Protein AF-A0A2Z6MXX9-F1 (afdb_monomer_lite)

Structure (mmCIF, N/CA/C/O backbone):
data_AF-A0A2Z6MXX9-F1
#
_entry.id   AF-A0A2Z6MXX9-F1
#
loop_
_atom_site.group_PDB
_atom_site.id
_atom_site.type_symbol
_atom_site.label_atom_id
_atom_site.label_alt_id
_atom_site.label_comp_id
_atom_site.label_asym_id
_atom_site.label_entity_id
_atom_site.label_seq_id
_atom_site.pdbx_PDB_ins_code
_atom_site.Cartn_x
_atom_site.Cartn_y
_atom_site.Cartn_z
_atom_site.occupancy
_atom_site.B_iso_or_equiv
_atom_site.auth_seq_id
_atom_site.auth_comp_id
_atom_site.auth_asym_id
_atom_site.auth_atom_id
_atom_site.pdbx_PDB_model_num
ATOM 1 N N . MET A 1 1 ? 9.426 -17.638 16.614 1.00 35.06 1 MET A N 1
ATOM 2 C CA . MET A 1 1 ? 9.550 -16.569 17.631 1.00 35.06 1 MET A CA 1
ATOM 3 C C . MET A 1 1 ? 8.506 -15.491 17.329 1.00 35.06 1 MET A C 1
ATOM 5 O O . MET A 1 1 ? 8.804 -14.592 16.562 1.00 35.06 1 MET A O 1
ATOM 9 N N . TYR A 1 2 ? 7.278 -15.606 17.856 1.00 39.84 2 TYR A N 1
ATOM 10 C CA . TYR A 1 2 ? 6.157 -14.668 17.596 1.00 39.84 2 TYR A CA 1
ATOM 11 C C . TYR A 1 2 ? 5.682 -13.914 18.857 1.00 39.84 2 TYR A C 1
ATOM 13 O O . TYR A 1 2 ? 4.564 -13.415 18.914 1.00 39.84 2 TYR A O 1
ATOM 21 N N . SER A 1 3 ? 6.518 -13.819 19.891 1.00 52.69 3 SER A N 1
ATOM 22 C CA . SER A 1 3 ? 6.263 -13.011 21.091 1.00 52.69 3 SER A CA 1
ATOM 23 C C . SER A 1 3 ? 7.310 -11.899 21.102 1.00 52.69 3 SER A C 1
ATOM 25 O O . SER A 1 3 ? 8.495 -12.208 21.153 1.00 52.69 3 SER A O 1
ATOM 27 N N . CYS A 1 4 ? 6.961 -10.636 20.849 1.00 46.38 4 CYS A N 1
ATOM 28 C CA . CYS A 1 4 ? 6.679 -9.688 21.936 1.00 46.38 4 CYS A CA 1
ATOM 29 C C . CYS A 1 4 ? 5.697 -8.549 21.573 1.00 46.38 4 CYS A C 1
ATOM 31 O O . CYS A 1 4 ? 5.487 -7.680 22.407 1.00 46.38 4 CYS A O 1
ATOM 33 N N . CYS A 1 5 ? 5.083 -8.506 20.382 1.00 50.03 5 CYS A N 1
ATOM 34 C CA . CYS A 1 5 ? 4.344 -7.298 19.949 1.00 50.03 5 CYS A CA 1
ATOM 35 C C . CYS A 1 5 ? 2.805 -7.392 19.994 1.00 50.03 5 CYS A C 1
ATOM 37 O O . CYS A 1 5 ? 2.130 -6.393 19.758 1.00 50.03 5 CYS A O 1
ATOM 39 N N . GLY A 1 6 ? 2.225 -8.555 20.310 1.00 50.12 6 GLY A N 1
ATOM 40 C CA . GLY A 1 6 ? 0.763 -8.738 20.298 1.00 50.12 6 GLY A CA 1
ATOM 41 C C . GLY A 1 6 ? 0.002 -7.903 21.342 1.00 50.12 6 GLY A C 1
ATOM 42 O O . GLY A 1 6 ? -1.131 -7.494 21.097 1.00 50.12 6 GLY A O 1
ATOM 43 N N . ASN A 1 7 ? 0.634 -7.589 22.479 1.00 53.41 7 ASN A N 1
ATOM 44 C CA . ASN A 1 7 ? -0.002 -6.835 23.569 1.00 53.41 7 ASN A CA 1
ATOM 45 C C . ASN A 1 7 ? -0.053 -5.317 23.314 1.00 53.41 7 ASN A C 1
ATOM 47 O O . ASN A 1 7 ? -0.927 -4.627 23.850 1.00 53.41 7 ASN A O 1
ATOM 51 N N . ASP A 1 8 ? 0.833 -4.798 22.460 1.00 68.75 8 ASP A N 1
ATOM 52 C CA . ASP A 1 8 ? 0.924 -3.362 22.188 1.00 68.75 8 ASP A CA 1
ATOM 53 C C . ASP A 1 8 ? -0.219 -2.878 21.294 1.00 68.75 8 ASP A C 1
ATOM 55 O O . ASP A 1 8 ? -0.762 -1.802 21.526 1.00 68.75 8 ASP A O 1
ATOM 59 N N . VAL A 1 9 ? -0.656 -3.676 20.312 1.00 83.12 9 VAL A N 1
ATOM 60 C CA . VAL A 1 9 ? -1.689 -3.239 19.351 1.00 83.12 9 VAL A CA 1
ATOM 61 C C . VAL A 1 9 ? -3.072 -3.146 19.992 1.00 83.12 9 VAL A C 1
ATOM 63 O O . VAL A 1 9 ? -3.830 -2.232 19.674 1.00 83.12 9 VAL A O 1
ATOM 66 N N . ILE A 1 10 ? -3.409 -4.035 20.931 1.00 82.94 10 ILE A N 1
ATOM 67 C CA . ILE A 1 10 ? -4.687 -3.967 21.664 1.00 82.94 10 ILE A CA 1
ATOM 68 C C . ILE A 1 10 ? -4.724 -2.705 22.535 1.00 82.94 10 ILE A C 1
ATOM 70 O O . ILE A 1 10 ? -5.735 -2.002 22.583 1.00 82.94 10 ILE A O 1
ATOM 74 N N . SER A 1 11 ? -3.609 -2.398 23.197 1.00 83.56 11 SER A N 1
ATOM 75 C CA . SER A 1 11 ? -3.465 -1.197 24.023 1.00 83.56 11 SER A CA 1
ATOM 76 C C . SER A 1 11 ? -3.495 0.071 23.165 1.00 83.56 11 SER A C 1
ATOM 78 O O . SER A 1 11 ? -4.245 0.999 23.467 1.00 83.56 11 SER A O 1
ATOM 80 N N . ALA A 1 12 ? -2.776 0.071 22.040 1.00 85.50 12 ALA A N 1
ATOM 81 C CA . ALA A 1 12 ? -2.799 1.143 21.051 1.00 85.50 12 ALA A CA 1
ATOM 82 C C . ALA A 1 12 ? -4.204 1.355 20.474 1.00 85.50 12 ALA A C 1
ATOM 84 O O . ALA A 1 12 ? -4.616 2.496 20.293 1.00 85.50 12 ALA A O 1
ATOM 85 N N . ARG A 1 13 ? -4.980 0.283 20.260 1.00 88.44 13 ARG A N 1
ATOM 86 C CA . ARG A 1 13 ? -6.362 0.384 19.779 1.00 88.44 13 ARG A CA 1
ATOM 87 C C . ARG A 1 13 ? -7.267 1.089 20.785 1.00 88.44 13 ARG A C 1
ATOM 89 O O . ARG A 1 13 ? -8.019 1.976 20.398 1.00 88.44 13 ARG A O 1
ATOM 96 N N . LYS A 1 14 ? -7.166 0.736 22.070 1.00 86.31 14 LYS A N 1
ATOM 97 C CA . LYS A 1 14 ? -7.929 1.412 23.133 1.00 86.31 14 LYS A CA 1
ATOM 98 C C . LYS A 1 14 ? -7.596 2.900 23.205 1.00 86.31 14 LYS A C 1
ATOM 100 O O . LYS A 1 14 ? -8.501 3.712 23.349 1.00 86.31 14 LYS A O 1
ATOM 105 N N . MET A 1 15 ? -6.315 3.249 23.082 1.00 85.38 15 MET A N 1
ATOM 106 C CA . MET A 1 15 ? -5.888 4.648 23.022 1.00 85.38 15 MET A CA 1
ATOM 107 C C . MET A 1 15 ? -6.461 5.340 21.782 1.00 85.38 15 MET A C 1
ATOM 109 O O . MET A 1 15 ? -7.095 6.380 21.907 1.00 85.38 15 MET A O 1
ATOM 113 N N . PHE A 1 16 ? -6.311 4.733 20.603 1.00 87.38 16 PHE A N 1
ATOM 114 C CA . PHE A 1 16 ? -6.811 5.246 19.326 1.00 87.38 16 PHE A CA 1
ATOM 115 C C . PHE A 1 16 ? -8.312 5.570 19.345 1.00 87.38 16 PHE A C 1
ATOM 117 O O . PHE A 1 16 ? -8.729 6.564 18.755 1.00 87.38 16 PHE A O 1
ATOM 124 N N . ASP A 1 17 ? -9.124 4.761 20.027 1.00 87.00 17 ASP A N 1
ATOM 125 C CA . ASP A 1 17 ? -10.567 4.997 20.133 1.00 87.00 17 ASP A CA 1
ATOM 126 C C . ASP A 1 17 ? -10.922 6.184 21.058 1.00 87.00 17 ASP A C 1
ATOM 128 O O . ASP A 1 17 ? -12.013 6.735 20.929 1.00 87.00 17 ASP A O 1
ATOM 132 N N . GLY A 1 18 ? -10.009 6.609 21.942 1.00 84.75 18 GLY A N 1
ATOM 133 C CA . GLY A 1 18 ? -10.179 7.760 22.839 1.00 84.75 18 GLY A CA 1
ATOM 134 C C . GLY A 1 18 ? -9.580 9.084 22.340 1.00 84.75 18 GLY A C 1
ATOM 135 O O . GLY A 1 18 ? -9.818 10.115 22.964 1.00 84.75 18 GLY A O 1
ATOM 136 N N . PHE A 1 19 ? -8.810 9.080 21.247 1.00 82.75 19 PHE A N 1
ATOM 137 C CA . PHE A 1 19 ? -8.224 10.292 20.661 1.00 82.75 19 PHE A CA 1
ATOM 138 C C . PHE A 1 19 ? -9.125 10.909 19.584 1.00 82.75 19 PHE A C 1
ATOM 140 O O . PHE A 1 19 ? -9.816 10.204 18.845 1.00 82.75 19 PHE A O 1
ATOM 147 N N . GLU A 1 20 ? -9.041 12.233 19.422 1.00 83.88 20 GLU A N 1
ATOM 148 C CA . GLU A 1 20 ? -9.524 12.886 18.205 1.00 83.88 20 GLU A CA 1
ATOM 149 C C . GLU A 1 20 ? -8.733 12.363 17.000 1.00 83.88 20 GLU A C 1
ATOM 151 O O . GLU A 1 20 ? -7.499 12.410 16.956 1.00 83.88 20 GLU A O 1
ATOM 156 N N . LYS A 1 21 ? -9.452 11.813 16.022 1.00 85.00 21 LYS A N 1
ATOM 157 C CA . LYS A 1 21 ? -8.838 11.155 14.871 1.00 85.00 21 LYS A CA 1
ATOM 158 C C . LYS A 1 21 ? -8.450 12.194 13.829 1.00 85.00 21 LYS A C 1
ATOM 160 O O . LYS A 1 21 ? -9.299 12.916 13.322 1.00 85.00 21 LYS A O 1
ATOM 165 N N . ASN A 1 22 ? -7.168 12.217 13.489 1.00 86.12 22 ASN A N 1
ATOM 166 C CA . ASN A 1 22 ? -6.608 12.962 12.366 1.00 86.12 22 ASN A CA 1
ATOM 167 C C . ASN A 1 22 ? -5.723 12.031 11.524 1.00 86.12 22 ASN A C 1
ATOM 169 O O . ASN A 1 22 ? -5.387 10.925 11.964 1.00 86.12 22 ASN A O 1
ATOM 173 N N . GLY A 1 23 ? -5.326 12.463 10.324 1.00 85.81 23 GLY A N 1
ATOM 174 C CA . GLY A 1 23 ? -4.485 11.663 9.423 1.00 85.81 23 GLY A CA 1
ATOM 175 C C . GLY A 1 23 ? -3.250 11.025 10.082 1.00 85.81 23 GLY A C 1
ATOM 176 O O . GLY A 1 23 ? -2.927 9.875 9.791 1.00 85.81 23 GLY A O 1
ATOM 177 N N . SER A 1 24 ? -2.595 11.704 11.028 1.00 87.88 24 SER A N 1
ATOM 178 C CA . SER A 1 24 ? -1.428 11.164 11.745 1.00 87.88 24 SER A CA 1
ATOM 179 C C . SER A 1 24 ? -1.792 10.034 12.712 1.00 87.88 24 SER A C 1
ATOM 181 O O . SER A 1 24 ? -1.106 9.013 12.740 1.00 87.88 24 SER A O 1
ATOM 183 N N . VAL A 1 25 ? -2.878 10.182 13.477 1.00 90.88 25 VAL A N 1
ATOM 184 C CA . VAL A 1 25 ? -3.374 9.159 14.418 1.00 90.88 25 VAL A CA 1
ATOM 185 C C . VAL A 1 25 ? -3.815 7.900 13.665 1.00 90.88 25 VAL A C 1
ATOM 187 O O . VAL A 1 25 ? -3.484 6.782 14.066 1.00 90.88 25 VAL A O 1
ATOM 190 N N . TRP A 1 26 ? -4.489 8.070 12.526 1.00 92.19 26 TRP A N 1
ATOM 191 C CA . TRP A 1 26 ? -4.821 6.967 11.623 1.00 92.19 26 TRP A CA 1
ATOM 192 C C . TRP A 1 26 ? -3.571 6.256 11.094 1.00 92.19 26 TRP A C 1
ATOM 194 O O . TRP A 1 26 ? -3.481 5.033 11.190 1.00 92.19 26 TRP A O 1
ATOM 204 N N . ASN A 1 27 ? -2.588 7.006 10.589 1.00 92.00 27 ASN A N 1
ATOM 205 C CA . ASN A 1 27 ? -1.350 6.440 10.047 1.00 92.00 27 ASN A CA 1
ATOM 206 C C . ASN A 1 27 ? -0.537 5.689 11.108 1.00 92.00 27 ASN A C 1
ATOM 208 O O . ASN A 1 27 ? -0.016 4.610 10.829 1.00 92.00 27 ASN A O 1
ATOM 212 N N . ALA A 1 28 ? -0.474 6.210 12.336 1.00 92.00 28 ALA A N 1
ATOM 213 C CA . ALA A 1 28 ? 0.186 5.538 13.452 1.00 92.00 28 ALA A CA 1
ATOM 214 C C . ALA A 1 28 ? -0.464 4.180 13.759 1.00 92.00 28 ALA A C 1
ATOM 216 O O . ALA A 1 28 ? 0.232 3.176 13.921 1.00 92.00 28 ALA A O 1
ATOM 217 N N . MET A 1 29 ? -1.798 4.127 13.775 1.00 92.56 29 MET A N 1
ATOM 218 C CA . MET A 1 29 ? -2.523 2.884 14.026 1.00 92.56 29 MET A CA 1
ATOM 219 C C . MET A 1 29 ? -2.405 1.894 12.853 1.00 92.56 29 MET A C 1
ATOM 221 O O . MET A 1 29 ? -2.252 0.693 13.079 1.00 92.56 29 MET A O 1
ATOM 225 N N . LEU A 1 30 ? -2.400 2.377 11.604 1.00 92.94 30 LEU A N 1
ATOM 226 C CA . LEU A 1 30 ? -2.117 1.554 10.419 1.00 92.94 30 LEU A CA 1
ATOM 227 C C . LEU A 1 30 ? -0.726 0.918 10.493 1.00 92.94 30 LEU A C 1
ATOM 229 O O . LEU A 1 30 ? -0.591 -0.289 10.289 1.00 92.94 30 LEU A O 1
ATOM 233 N N . ALA A 1 31 ? 0.294 1.710 10.832 1.00 91.44 31 ALA A N 1
ATOM 234 C CA . ALA A 1 31 ? 1.661 1.230 10.999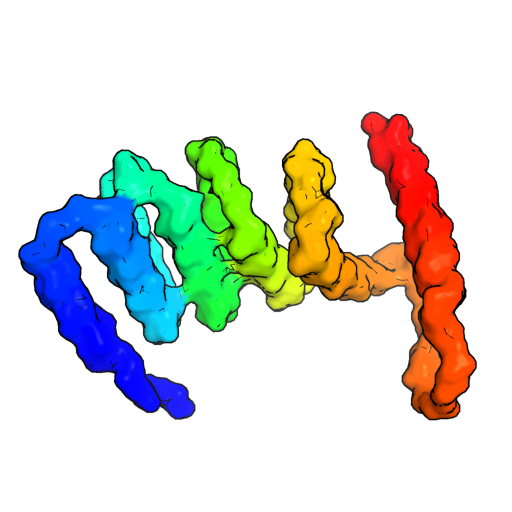 1.00 91.44 31 ALA A CA 1
ATOM 235 C C . ALA A 1 31 ? 1.772 0.204 12.137 1.00 91.44 31 ALA A C 1
ATOM 237 O O . ALA A 1 31 ? 2.468 -0.800 11.988 1.00 91.44 31 ALA A O 1
ATOM 238 N N . ALA A 1 32 ? 1.056 0.412 13.247 1.00 91.25 32 ALA A N 1
ATOM 239 C CA . ALA A 1 32 ? 1.025 -0.533 14.361 1.00 91.25 32 ALA A CA 1
ATOM 240 C C . ALA A 1 32 ? 0.454 -1.899 13.942 1.00 91.25 32 ALA A C 1
ATOM 242 O O . ALA A 1 32 ? 1.076 -2.926 14.213 1.00 91.25 32 ALA A O 1
ATOM 243 N N . TYR A 1 33 ? -0.679 -1.920 13.229 1.00 91.12 33 TYR A N 1
ATOM 244 C CA . TYR A 1 33 ? -1.250 -3.164 12.702 1.00 91.12 33 TYR A CA 1
ATOM 245 C C . TYR A 1 33 ? -0.322 -3.845 11.685 1.00 91.12 33 TYR A C 1
ATOM 247 O O . TYR A 1 33 ? -0.079 -5.047 11.789 1.00 91.12 33 TYR A O 1
ATOM 255 N N . ALA A 1 34 ? 0.244 -3.084 10.741 1.00 89.12 34 ALA A N 1
ATOM 256 C CA . ALA A 1 34 ? 1.169 -3.610 9.736 1.00 89.12 34 ALA A CA 1
ATOM 257 C C . ALA A 1 34 ? 2.424 -4.244 10.364 1.00 89.12 34 ALA A C 1
ATOM 259 O O . ALA A 1 34 ? 2.853 -5.313 9.933 1.00 89.12 34 ALA A O 1
ATOM 260 N N . LYS A 1 35 ? 2.977 -3.628 11.416 1.00 88.69 35 LYS A N 1
ATOM 261 C CA . LYS A 1 35 ? 4.178 -4.105 12.120 1.00 88.69 35 LYS A CA 1
ATOM 262 C C . LYS A 1 35 ? 3.975 -5.447 12.828 1.00 88.69 35 LYS A C 1
ATOM 264 O O . LYS A 1 35 ? 4.916 -6.224 12.935 1.00 88.69 35 LYS A O 1
ATOM 269 N N . VAL A 1 36 ? 2.767 -5.716 13.323 1.00 90.19 36 VAL A N 1
ATOM 270 C CA . VAL A 1 36 ? 2.426 -6.997 13.977 1.00 90.19 36 VAL A CA 1
ATOM 271 C C . VAL A 1 36 ? 1.917 -8.034 12.966 1.00 90.19 36 VAL A C 1
ATOM 273 O O . VAL A 1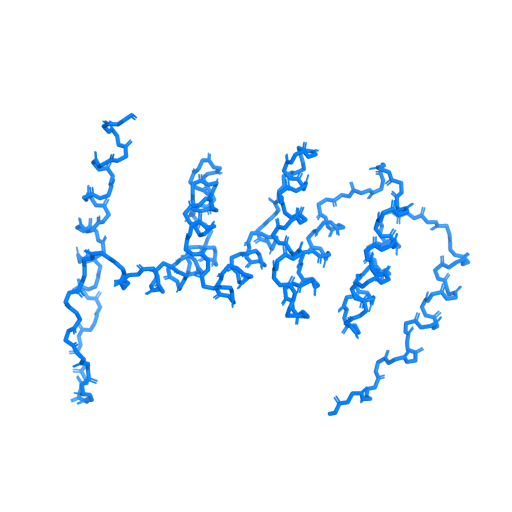 36 ? 1.626 -9.171 13.324 1.00 90.19 36 VAL A O 1
ATOM 276 N N . GLY A 1 37 ? 1.845 -7.662 11.687 1.00 88.06 37 GLY A N 1
ATOM 277 C CA . GLY A 1 37 ? 1.406 -8.529 10.598 1.00 88.06 37 GLY A CA 1
ATOM 278 C C . GLY A 1 37 ? -0.103 -8.681 10.468 1.00 88.06 37 GLY A C 1
ATOM 279 O O . GLY A 1 37 ? -0.580 -9.422 9.611 1.00 88.06 37 GLY A O 1
ATOM 280 N N . ASP A 1 38 ? -0.879 -7.925 11.245 1.00 89.75 38 ASP A N 1
ATOM 281 C CA . ASP A 1 38 ? -2.337 -7.892 11.146 1.00 89.75 38 ASP A CA 1
ATOM 282 C C . ASP A 1 38 ? -2.789 -6.928 10.037 1.00 89.75 38 ASP A C 1
ATOM 284 O O . ASP A 1 38 ? -3.477 -5.922 10.242 1.00 89.75 38 ASP A O 1
ATOM 288 N N . VAL A 1 39 ? -2.367 -7.239 8.811 1.00 90.31 39 VAL A N 1
ATOM 289 C CA . VAL A 1 39 ? -2.681 -6.451 7.611 1.00 90.31 39 VAL A CA 1
ATOM 290 C C . VAL A 1 39 ? -4.180 -6.447 7.291 1.00 90.31 39 VAL A C 1
ATOM 292 O O . VAL A 1 39 ? -4.680 -5.508 6.675 1.00 90.31 39 VAL A O 1
ATOM 295 N N . CYS A 1 40 ? -4.928 -7.449 7.761 1.00 90.62 40 CYS A N 1
ATOM 296 C CA . CYS A 1 40 ? -6.381 -7.514 7.632 1.00 90.62 40 CYS A CA 1
ATOM 297 C C . CYS A 1 40 ? -7.069 -6.394 8.420 1.00 90.62 40 CYS A C 1
ATOM 299 O O . CYS A 1 40 ? -7.916 -5.684 7.870 1.00 90.62 40 CYS A O 1
ATOM 301 N N . ASN A 1 41 ? -6.711 -6.205 9.694 1.00 90.25 41 ASN A N 1
ATOM 302 C CA . ASN A 1 41 ? -7.264 -5.103 10.479 1.00 90.25 41 ASN A CA 1
ATOM 303 C C . ASN A 1 41 ? -6.695 -3.749 10.044 1.00 90.25 41 ASN A C 1
ATOM 305 O O . ASN A 1 41 ? -7.456 -2.780 10.024 1.00 90.25 41 ASN A O 1
ATOM 309 N N . ALA A 1 42 ? -5.435 -3.687 9.593 1.00 92.19 42 ALA A N 1
ATOM 310 C CA . ALA A 1 42 ? -4.893 -2.485 8.952 1.00 92.19 42 ALA A CA 1
ATOM 311 C C . ALA A 1 42 ? -5.753 -2.062 7.749 1.00 92.19 42 ALA A C 1
ATOM 313 O O . ALA A 1 42 ? -6.141 -0.902 7.630 1.00 92.19 42 ALA A O 1
ATOM 314 N N . ARG A 1 43 ? -6.135 -3.010 6.885 1.00 93.25 43 ARG A N 1
ATOM 315 C CA . ARG A 1 43 ? -6.970 -2.728 5.715 1.00 93.25 43 ARG A CA 1
ATOM 316 C C . ARG A 1 43 ? -8.371 -2.262 6.077 1.00 93.25 43 ARG A C 1
ATOM 318 O O . ARG A 1 43 ? -8.833 -1.276 5.514 1.00 93.25 43 ARG A O 1
ATOM 325 N N . LYS A 1 44 ? -9.025 -2.920 7.037 1.00 93.50 44 LYS A N 1
ATOM 326 C CA . LYS A 1 44 ? -10.332 -2.465 7.540 1.00 93.50 44 LYS A CA 1
ATOM 327 C C . LYS A 1 44 ? -10.237 -1.036 8.062 1.00 93.50 44 LYS A C 1
ATOM 329 O O . LYS A 1 44 ? -11.069 -0.207 7.717 1.00 93.50 44 LYS A O 1
ATOM 334 N N . LEU A 1 45 ? -9.211 -0.743 8.863 1.00 92.56 45 LEU A N 1
ATOM 335 C CA . LEU A 1 45 ? -8.988 0.588 9.416 1.00 92.56 45 LEU A CA 1
ATOM 336 C C . LEU A 1 45 ? -8.781 1.632 8.310 1.00 92.56 45 LEU A C 1
ATOM 338 O O . LEU A 1 45 ? -9.384 2.699 8.363 1.00 92.56 45 LEU A O 1
ATOM 342 N N . PHE A 1 46 ? -7.991 1.300 7.290 1.00 93.81 46 PHE A N 1
ATOM 343 C CA . PHE A 1 46 ? -7.789 2.148 6.120 1.00 93.81 46 PHE A CA 1
ATOM 344 C C . PHE A 1 46 ? -9.097 2.396 5.364 1.00 93.81 46 PHE A C 1
ATOM 346 O O . PHE A 1 46 ? -9.389 3.524 4.985 1.00 93.81 46 PHE A O 1
ATOM 353 N N . ASP A 1 47 ? -9.920 1.370 5.158 1.00 92.56 47 ASP A N 1
ATOM 354 C CA . ASP A 1 47 ? -11.193 1.535 4.457 1.00 92.56 47 ASP A CA 1
ATOM 355 C C . ASP A 1 47 ? -12.191 2.392 5.271 1.00 92.56 47 ASP A C 1
ATOM 357 O O . ASP A 1 47 ? -12.925 3.174 4.667 1.00 92.56 47 ASP A O 1
ATOM 361 N N . PHE A 1 48 ? -12.148 2.347 6.613 1.00 92.12 48 PHE A N 1
ATOM 362 C CA . PHE A 1 48 ? -12.922 3.231 7.506 1.00 92.12 48 PHE A CA 1
ATOM 363 C C . PHE A 1 48 ? -12.396 4.670 7.605 1.00 92.12 48 PHE A C 1
ATOM 365 O O . PHE A 1 48 ? -13.130 5.556 8.045 1.00 92.12 48 PHE A O 1
ATOM 372 N N . MET A 1 49 ? -11.136 4.911 7.246 1.00 92.00 49 MET A N 1
ATOM 373 C CA . MET A 1 49 ? -10.521 6.232 7.326 1.00 92.00 49 MET A CA 1
ATOM 374 C C . MET A 1 49 ? -11.249 7.220 6.394 1.00 92.00 49 MET A C 1
ATOM 376 O O . MET A 1 49 ? -11.478 6.890 5.221 1.00 92.00 49 MET A O 1
ATOM 380 N N . PRO A 1 50 ? -11.603 8.431 6.867 1.00 91.06 50 PRO A N 1
ATOM 381 C CA . PRO A 1 50 ? -12.213 9.451 6.023 1.00 91.06 50 PRO A CA 1
ATOM 382 C C . PRO A 1 50 ? -11.328 9.785 4.823 1.00 91.06 50 PRO A C 1
ATOM 384 O O . PRO A 1 50 ? -10.107 9.880 4.945 1.00 91.06 50 PRO A O 1
ATOM 387 N N . GLN A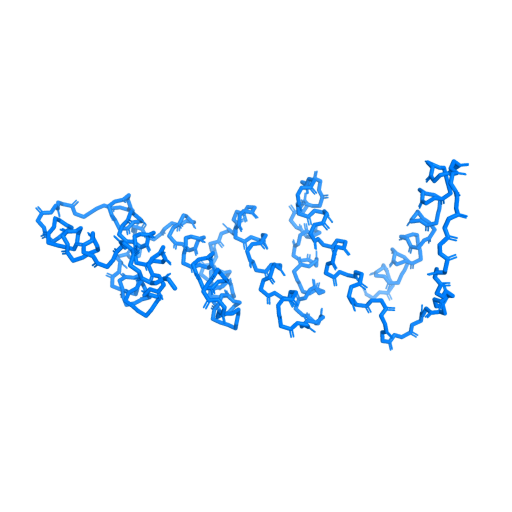 1 51 ? -11.936 10.018 3.658 1.00 85.88 51 GLN A N 1
ATOM 388 C CA . GLN A 1 51 ? -11.174 10.309 2.437 1.00 85.88 51 GLN A CA 1
ATOM 389 C C . GLN A 1 51 ? -10.293 11.562 2.579 1.00 85.88 51 GLN A C 1
ATOM 391 O O . GLN A 1 51 ? -9.215 11.608 2.001 1.00 85.88 51 GLN A O 1
ATOM 396 N N . MET A 1 52 ? -10.723 12.545 3.380 1.00 86.56 52 MET A N 1
ATOM 397 C CA . MET A 1 52 ? -9.959 13.772 3.653 1.00 86.56 52 MET A CA 1
ATOM 398 C C . MET A 1 52 ? -8.680 13.520 4.463 1.00 86.56 52 MET A C 1
ATOM 400 O O . MET A 1 52 ? -7.731 14.290 4.355 1.00 86.56 52 MET A O 1
ATOM 404 N N . ASP A 1 53 ? -8.639 12.442 5.251 1.00 88.12 53 ASP A N 1
ATOM 405 C CA . ASP A 1 53 ? -7.466 12.068 6.044 1.00 88.12 53 ASP A CA 1
ATOM 406 C C . ASP A 1 53 ? -6.508 11.153 5.267 1.00 88.12 53 ASP A C 1
ATOM 408 O O . ASP A 1 53 ? -5.311 11.117 5.569 1.00 88.12 53 ASP A O 1
ATOM 412 N N . LYS A 1 54 ? -7.005 10.420 4.257 1.00 91.00 54 LYS A N 1
ATOM 413 C CA . LYS A 1 54 ? -6.195 9.522 3.419 1.00 91.00 54 LYS A CA 1
ATOM 414 C C . LYS A 1 54 ? -5.200 10.316 2.582 1.00 91.00 54 LYS A C 1
ATOM 416 O O . LYS A 1 54 ? -5.547 10.977 1.608 1.00 91.00 54 LYS A O 1
ATOM 421 N N . ASN A 1 55 ? -3.929 10.183 2.930 1.00 90.62 55 ASN A N 1
ATOM 422 C CA . ASN A 1 55 ? -2.812 10.811 2.235 1.00 90.62 55 ASN A CA 1
ATOM 423 C C . ASN A 1 55 ? -1.803 9.765 1.750 1.00 90.62 55 ASN A C 1
ATOM 425 O O . ASN A 1 55 ? -1.928 8.580 2.054 1.00 90.62 55 ASN A O 1
ATOM 429 N N . VAL A 1 56 ? -0.779 10.203 1.014 1.00 92.88 56 VAL A N 1
ATOM 430 C CA . VAL A 1 56 ? 0.289 9.332 0.486 1.00 92.88 56 VAL A CA 1
ATOM 431 C C . VAL A 1 56 ? 0.854 8.408 1.570 1.00 92.88 56 VAL A C 1
ATOM 433 O O . VAL A 1 56 ? 0.979 7.215 1.330 1.00 92.88 56 VAL A O 1
ATOM 436 N N . ILE A 1 57 ? 1.068 8.919 2.788 1.00 93.19 57 ILE A N 1
ATOM 437 C CA . ILE A 1 57 ? 1.593 8.139 3.918 1.00 93.19 57 ILE A CA 1
ATOM 438 C C . ILE A 1 57 ? 0.676 6.950 4.238 1.00 93.19 57 ILE A C 1
ATOM 440 O O . ILE A 1 57 ? 1.168 5.833 4.340 1.00 93.19 57 ILE A O 1
ATOM 444 N N . SER A 1 58 ? -0.645 7.152 4.324 1.00 93.69 58 SER A N 1
ATOM 445 C CA . SER A 1 58 ? -1.602 6.068 4.611 1.00 93.69 58 SER A CA 1
ATOM 446 C C . SER A 1 58 ? -1.527 4.922 3.588 1.00 93.69 58 SER A C 1
ATOM 448 O O . SER A 1 58 ? -1.524 3.745 3.961 1.00 93.69 58 SER A O 1
ATOM 450 N N . TRP A 1 59 ? -1.382 5.261 2.301 1.00 95.56 59 TRP A N 1
ATOM 451 C CA . TRP A 1 59 ? -1.215 4.297 1.212 1.00 95.56 59 TRP A CA 1
ATOM 452 C C . TRP A 1 59 ? 0.131 3.586 1.294 1.00 95.56 59 TRP A C 1
ATOM 454 O O . TRP A 1 59 ? 0.181 2.357 1.270 1.00 95.56 59 TRP A O 1
ATOM 464 N N . THR A 1 60 ? 1.213 4.352 1.430 1.00 94.62 60 THR A N 1
ATOM 465 C CA . THR A 1 60 ? 2.582 3.842 1.502 1.00 94.62 60 THR A CA 1
ATOM 466 C C . THR A 1 60 ? 2.757 2.900 2.689 1.00 94.62 60 THR A C 1
ATOM 468 O O . THR A 1 60 ? 3.332 1.821 2.530 1.00 94.62 60 THR A O 1
ATOM 471 N N . THR A 1 61 ? 2.213 3.250 3.861 1.00 94.31 61 THR A N 1
ATOM 472 C CA . THR A 1 61 ? 2.231 2.404 5.061 1.00 94.31 61 THR A CA 1
ATOM 473 C C . THR A 1 61 ? 1.553 1.066 4.800 1.00 94.31 61 THR A C 1
ATOM 475 O O . THR A 1 61 ? 2.115 0.022 5.129 1.00 94.31 61 THR A O 1
ATOM 478 N N . LEU A 1 62 ? 0.370 1.074 4.183 1.00 94.44 62 LEU A N 1
ATOM 479 C CA . LEU A 1 62 ? -0.376 -0.155 3.946 1.00 94.44 62 LEU A CA 1
ATOM 480 C C . LEU A 1 62 ? 0.280 -1.025 2.863 1.00 94.44 62 LEU A C 1
ATOM 482 O O . LEU A 1 62 ? 0.423 -2.227 3.065 1.00 94.44 62 LEU A O 1
ATOM 486 N N . ILE A 1 63 ? 0.740 -0.431 1.757 1.00 94.25 63 ILE A N 1
ATOM 487 C CA . ILE A 1 63 ? 1.472 -1.131 0.686 1.00 94.25 63 ILE A CA 1
ATOM 488 C C . ILE A 1 63 ? 2.734 -1.794 1.250 1.00 94.25 63 ILE A C 1
ATOM 490 O O . ILE A 1 63 ? 2.926 -2.994 1.070 1.00 94.25 63 ILE A O 1
ATOM 494 N N . SER A 1 64 ? 3.545 -1.040 1.998 1.00 92.19 64 SER A N 1
ATOM 495 C CA . SER A 1 64 ? 4.760 -1.556 2.641 1.00 92.19 64 SER A CA 1
ATOM 496 C C . SER A 1 64 ? 4.438 -2.669 3.635 1.00 92.19 64 SER A C 1
ATOM 498 O O . SER A 1 64 ? 5.120 -3.690 3.662 1.00 92.19 64 SER A O 1
ATOM 500 N N . GLY A 1 65 ? 3.364 -2.503 4.411 1.00 92.38 65 GLY A N 1
ATOM 501 C CA . GLY A 1 65 ? 2.871 -3.516 5.336 1.00 92.38 65 GLY A CA 1
ATOM 502 C C . GLY A 1 65 ? 2.488 -4.820 4.638 1.00 92.38 65 GLY A C 1
ATOM 503 O O . GLY A 1 65 ? 2.847 -5.891 5.116 1.00 92.38 65 GLY A O 1
ATOM 504 N N . TYR A 1 66 ? 1.805 -4.761 3.494 1.00 93.19 66 TYR A N 1
ATOM 505 C CA . TYR A 1 66 ? 1.471 -5.961 2.725 1.00 93.19 66 TYR A CA 1
ATOM 506 C C . TYR A 1 66 ? 2.707 -6.649 2.139 1.00 93.19 66 TYR A C 1
ATOM 508 O O . TYR A 1 66 ? 2.808 -7.872 2.239 1.00 93.19 66 TYR A O 1
ATOM 516 N N . THR A 1 67 ? 3.657 -5.888 1.586 1.00 89.12 67 THR A N 1
ATOM 517 C CA . THR A 1 67 ? 4.919 -6.441 1.068 1.00 89.12 67 THR A CA 1
ATOM 518 C C . THR A 1 67 ? 5.706 -7.151 2.174 1.00 89.12 67 THR A C 1
ATOM 520 O O . THR A 1 67 ? 6.066 -8.313 2.024 1.00 89.12 67 THR A O 1
ATOM 523 N N . GLN A 1 68 ? 5.903 -6.498 3.325 1.00 89.31 68 GLN A N 1
ATOM 524 C CA . GLN A 1 68 ? 6.673 -7.052 4.450 1.00 89.31 68 GLN A CA 1
ATOM 525 C C . GLN A 1 68 ? 6.031 -8.295 5.078 1.00 89.31 68 GLN A C 1
ATOM 527 O O . GLN A 1 68 ? 6.731 -9.126 5.645 1.00 89.31 68 GLN A O 1
ATOM 532 N N . ASN A 1 69 ? 4.710 -8.440 4.967 1.00 89.12 69 ASN A N 1
ATOM 533 C CA . ASN A 1 69 ? 3.969 -9.590 5.485 1.00 89.12 69 ASN A CA 1
ATOM 534 C C . ASN A 1 69 ? 3.679 -10.646 4.405 1.00 89.12 69 ASN A C 1
ATOM 536 O O . ASN A 1 69 ? 2.669 -11.344 4.487 1.00 89.12 69 ASN A O 1
ATOM 540 N N . HIS A 1 70 ? 4.543 -10.744 3.387 1.00 86.69 70 HIS A N 1
ATOM 541 C CA . HIS A 1 70 ? 4.492 -11.750 2.318 1.00 86.69 70 HIS A CA 1
ATOM 542 C C . HIS A 1 70 ? 3.149 -11.822 1.577 1.00 86.69 70 HIS A C 1
ATOM 544 O O . HIS A 1 70 ? 2.742 -12.875 1.090 1.00 86.69 70 HIS A O 1
ATOM 550 N N . ASN A 1 71 ? 2.475 -10.678 1.441 1.00 88.44 71 ASN A N 1
ATOM 551 C CA . ASN A 1 71 ? 1.227 -10.533 0.694 1.00 88.44 71 ASN A CA 1
ATOM 552 C C . ASN A 1 71 ? 1.398 -9.576 -0.507 1.00 88.44 71 ASN A C 1
ATOM 554 O O . ASN A 1 71 ? 0.663 -8.588 -0.634 1.00 88.44 71 ASN A O 1
ATOM 558 N N . PRO A 1 72 ? 2.342 -9.852 -1.428 1.00 87.38 72 PRO A N 1
ATOM 559 C CA . PRO A 1 72 ? 2.713 -8.936 -2.510 1.00 87.38 72 PRO A CA 1
ATOM 560 C C . PRO A 1 72 ? 1.572 -8.658 -3.504 1.00 87.38 72 PRO A C 1
ATOM 562 O O . PRO A 1 72 ? 1.457 -7.553 -4.034 1.00 87.38 72 PRO A O 1
ATOM 565 N N . ASN A 1 73 ? 0.661 -9.616 -3.709 1.00 89.12 73 ASN A N 1
ATOM 566 C CA . ASN A 1 73 ? -0.514 -9.431 -4.570 1.00 89.12 73 ASN A CA 1
ATOM 567 C C . ASN A 1 73 ? -1.424 -8.293 -4.078 1.00 89.12 73 ASN A C 1
ATOM 569 O O . ASN A 1 73 ? -1.927 -7.504 -4.880 1.00 89.12 73 ASN A O 1
ATOM 573 N N . GLU A 1 74 ? -1.635 -8.193 -2.764 1.00 91.25 74 GLU A N 1
ATOM 574 C CA . GLU A 1 74 ? -2.467 -7.140 -2.176 1.00 91.25 74 GLU A CA 1
ATOM 575 C C . GLU A 1 74 ? -1.752 -5.784 -2.177 1.00 91.25 74 GLU A C 1
ATOM 577 O O . GLU A 1 74 ? -2.391 -4.765 -2.450 1.00 91.25 74 GLU A O 1
ATOM 582 N N . ALA A 1 75 ? -0.426 -5.767 -1.988 1.00 91.12 75 ALA A N 1
ATOM 583 C CA . ALA A 1 75 ? 0.385 -4.556 -2.132 1.00 91.12 75 ALA A CA 1
ATOM 584 C C . ALA A 1 75 ? 0.241 -3.945 -3.539 1.00 91.12 75 ALA A C 1
ATOM 586 O O . ALA A 1 75 ? -0.022 -2.750 -3.687 1.00 91.12 75 ALA A O 1
ATOM 587 N N . ILE A 1 76 ? 0.314 -4.776 -4.582 1.00 90.12 76 ILE A N 1
ATOM 588 C CA . ILE A 1 76 ? 0.186 -4.341 -5.980 1.00 90.12 76 ILE A CA 1
ATOM 589 C C . ILE A 1 76 ? -1.234 -3.854 -6.288 1.00 90.12 76 ILE A C 1
ATOM 591 O O . ILE A 1 76 ? -1.410 -2.830 -6.955 1.00 90.12 76 ILE A O 1
ATOM 595 N N . LYS A 1 77 ? -2.268 -4.549 -5.793 1.00 91.94 77 LYS A N 1
ATOM 596 C CA . LYS A 1 77 ? -3.663 -4.099 -5.938 1.00 91.94 77 LYS A CA 1
ATOM 597 C C . LYS A 1 77 ? -3.879 -2.732 -5.290 1.00 91.94 77 LYS A C 1
ATOM 599 O O . LYS A 1 77 ? -4.536 -1.878 -5.886 1.00 91.94 77 LYS A O 1
ATOM 604 N N . LEU A 1 78 ? -3.316 -2.508 -4.102 1.00 93.06 78 LEU A N 1
ATOM 605 C CA . LEU A 1 78 ? -3.392 -1.217 -3.422 1.00 93.06 78 LEU A CA 1
ATOM 606 C C . LEU A 1 78 ? -2.659 -0.116 -4.176 1.00 93.06 78 LEU A C 1
ATOM 608 O O . LEU A 1 78 ? -3.205 0.973 -4.308 1.00 93.06 78 LEU A O 1
ATOM 612 N N . PHE A 1 79 ? -1.482 -0.396 -4.728 1.00 91.38 79 PHE A N 1
ATOM 613 C CA . PHE A 1 79 ? -0.758 0.577 -5.540 1.00 91.38 79 PHE A CA 1
ATOM 614 C C . PHE A 1 79 ? -1.525 0.972 -6.809 1.00 91.38 79 PHE A C 1
ATOM 616 O O . PHE A 1 79 ? -1.625 2.153 -7.135 1.00 91.38 79 PHE A O 1
ATOM 623 N N . ARG A 1 80 ? -2.154 0.007 -7.493 1.00 90.69 80 ARG A N 1
ATOM 624 C CA . ARG A 1 80 ? -3.049 0.308 -8.624 1.00 90.69 80 ARG A CA 1
ATOM 625 C C . ARG A 1 80 ? -4.224 1.182 -8.190 1.00 90.69 80 ARG A C 1
ATOM 627 O O . ARG A 1 80 ? -4.549 2.150 -8.870 1.00 90.69 80 ARG A O 1
ATOM 634 N N . ARG A 1 81 ? -4.844 0.873 -7.047 1.00 93.00 81 ARG A N 1
ATOM 635 C CA . ARG A 1 81 ? -5.939 1.680 -6.490 1.00 93.00 81 ARG A CA 1
ATOM 636 C C . ARG A 1 81 ? -5.479 3.104 -6.153 1.00 93.00 81 ARG A C 1
ATOM 638 O O . ARG A 1 81 ? -6.174 4.046 -6.509 1.00 93.00 81 ARG A O 1
ATOM 645 N N . MET A 1 82 ? -4.298 3.264 -5.557 1.00 92.38 82 MET A N 1
ATOM 646 C CA . MET A 1 82 ? -3.690 4.564 -5.252 1.00 92.38 82 MET A CA 1
ATOM 647 C C . MET A 1 82 ? -3.578 5.445 -6.505 1.00 92.38 82 MET A C 1
ATOM 649 O O . MET A 1 82 ? -3.959 6.614 -6.483 1.00 92.38 82 MET A O 1
ATOM 653 N N . GLN A 1 83 ? -3.123 4.869 -7.620 1.00 89.00 83 GLN A N 1
ATOM 654 C CA . GLN A 1 83 ? -3.027 5.581 -8.895 1.00 89.00 83 GLN A CA 1
ATOM 655 C C . GLN A 1 83 ? -4.394 5.904 -9.510 1.00 89.00 83 GLN A C 1
ATOM 657 O O . GLN A 1 83 ? -4.553 6.983 -10.076 1.00 89.00 83 GLN A O 1
ATOM 662 N N . LEU A 1 84 ? -5.378 5.003 -9.400 1.00 90.56 84 LEU A N 1
ATOM 663 C CA . LEU A 1 84 ? -6.752 5.256 -9.860 1.00 90.56 84 LEU A CA 1
ATOM 664 C C . LEU A 1 84 ? -7.423 6.388 -9.070 1.00 90.56 84 LEU A C 1
ATOM 666 O O . LEU A 1 84 ? -8.191 7.159 -9.635 1.00 90.56 84 LEU A O 1
ATOM 670 N N . GLU A 1 85 ? -7.093 6.525 -7.785 1.00 90.44 85 GLU A N 1
ATOM 671 C CA . GLU A 1 85 ? -7.522 7.647 -6.942 1.00 90.44 85 GLU A CA 1
ATOM 672 C C . GLU A 1 85 ? -6.674 8.920 -7.170 1.00 90.44 85 GLU A C 1
ATOM 674 O O . GLU A 1 85 ? -6.805 9.896 -6.435 1.00 90.44 85 GLU A O 1
ATOM 679 N N . ASN A 1 86 ? -5.823 8.943 -8.208 1.00 88.38 86 ASN A N 1
ATOM 680 C CA . ASN A 1 86 ? -4.911 10.038 -8.562 1.00 88.38 86 ASN A CA 1
ATOM 681 C C . ASN A 1 86 ? -3.956 10.457 -7.431 1.00 88.38 86 ASN A C 1
ATOM 683 O O . ASN A 1 86 ? -3.424 11.570 -7.429 1.00 88.38 86 ASN A O 1
ATOM 687 N N . VAL A 1 87 ? -3.691 9.561 -6.480 1.00 89.88 87 VAL A N 1
ATOM 688 C CA . VAL A 1 87 ? -2.722 9.798 -5.414 1.00 89.88 87 VAL A CA 1
ATOM 689 C C . VAL A 1 87 ? -1.340 9.443 -5.949 1.00 89.88 87 VAL A C 1
ATOM 691 O O . VAL A 1 87 ? -1.080 8.312 -6.361 1.00 89.88 87 VAL A O 1
ATOM 694 N N . LYS A 1 88 ? -0.430 10.420 -5.965 1.00 88.12 88 LYS A N 1
ATOM 695 C CA . LYS A 1 88 ? 0.931 10.205 -6.460 1.00 88.12 88 LYS A CA 1
ATOM 696 C C . LYS A 1 88 ? 1.733 9.372 -5.443 1.00 88.12 88 LYS A C 1
ATOM 698 O O . LYS A 1 88 ? 1.904 9.842 -4.318 1.00 88.12 88 LYS A O 1
ATOM 703 N N . PRO A 1 89 ? 2.237 8.179 -5.806 1.00 88.00 89 PRO A N 1
ATOM 704 C CA . PRO A 1 89 ? 3.120 7.400 -4.953 1.00 88.00 89 PRO A CA 1
ATOM 705 C C . PRO A 1 89 ? 4.434 8.124 -4.685 1.00 88.00 89 PRO A C 1
ATOM 707 O O . PRO A 1 89 ? 4.985 8.801 -5.559 1.00 88.00 89 PRO A O 1
ATOM 710 N N . ASP A 1 90 ? 4.922 7.961 -3.460 1.00 87.81 90 ASP A N 1
ATOM 711 C CA . ASP A 1 90 ? 6.266 8.356 -3.071 1.00 87.81 90 ASP A CA 1
ATOM 712 C C . ASP A 1 90 ? 7.284 7.256 -3.407 1.00 87.81 90 ASP A C 1
ATOM 714 O O . ASP A 1 90 ? 6.955 6.167 -3.886 1.00 87.81 90 ASP A O 1
ATOM 718 N N . GLU A 1 91 ? 8.556 7.565 -3.176 1.00 84.06 91 GLU A N 1
ATOM 719 C CA . GLU A 1 91 ? 9.669 6.657 -3.454 1.00 84.06 91 GLU A CA 1
ATOM 720 C C . GLU A 1 91 ? 9.545 5.353 -2.659 1.00 84.06 91 GLU A C 1
ATOM 722 O O . GLU A 1 91 ? 9.812 4.276 -3.188 1.00 84.06 91 GLU A O 1
ATOM 727 N N . ILE A 1 92 ? 9.071 5.443 -1.414 1.00 87.56 92 ILE A N 1
ATOM 728 C CA . ILE A 1 92 ? 8.893 4.297 -0.521 1.00 87.56 92 ILE A CA 1
ATOM 729 C C . ILE A 1 92 ? 7.810 3.358 -1.066 1.00 87.56 92 ILE A C 1
ATOM 731 O O . ILE A 1 92 ? 8.036 2.151 -1.128 1.00 87.56 92 ILE A O 1
ATOM 735 N N . ALA A 1 93 ? 6.665 3.882 -1.520 1.00 89.06 93 ALA A N 1
ATOM 736 C CA . ALA A 1 93 ? 5.622 3.067 -2.138 1.00 89.06 93 ALA A CA 1
ATOM 737 C C . ALA A 1 93 ? 6.127 2.371 -3.406 1.00 89.06 93 ALA A C 1
ATOM 739 O O . ALA A 1 93 ? 5.846 1.192 -3.609 1.00 89.06 93 ALA A O 1
ATOM 740 N N . ILE A 1 94 ? 6.898 3.073 -4.243 1.00 86.25 94 ILE A N 1
ATOM 741 C CA . ILE A 1 94 ? 7.475 2.491 -5.462 1.00 86.25 94 ILE A CA 1
ATOM 742 C C . ILE A 1 94 ? 8.424 1.340 -5.111 1.00 86.25 94 ILE A C 1
ATOM 744 O O . ILE A 1 94 ? 8.292 0.256 -5.675 1.00 86.25 94 ILE A O 1
ATOM 748 N N . LEU A 1 95 ? 9.329 1.538 -4.149 1.00 85.62 95 LEU A N 1
ATOM 749 C CA . LEU A 1 95 ? 10.252 0.497 -3.685 1.00 85.62 95 LEU A CA 1
ATOM 750 C C . LEU A 1 95 ? 9.516 -0.710 -3.088 1.00 85.62 95 LEU A C 1
ATOM 752 O O . LEU A 1 95 ? 9.859 -1.852 -3.389 1.00 85.62 95 LEU A O 1
ATOM 756 N N . ALA A 1 96 ? 8.475 -0.476 -2.286 1.00 88.75 96 ALA A N 1
ATOM 757 C CA . ALA A 1 96 ? 7.682 -1.543 -1.682 1.00 88.75 96 ALA A CA 1
ATOM 758 C C . ALA A 1 96 ? 6.967 -2.411 -2.731 1.00 88.75 96 ALA A C 1
ATOM 760 O O . ALA A 1 96 ? 6.863 -3.627 -2.567 1.00 88.75 96 ALA A O 1
ATOM 761 N N . VAL A 1 97 ? 6.485 -1.807 -3.818 1.00 88.25 97 VAL A N 1
ATOM 762 C CA . VAL A 1 97 ? 5.815 -2.538 -4.904 1.00 88.25 97 VAL A CA 1
ATOM 763 C C . VAL A 1 97 ? 6.827 -3.241 -5.796 1.00 88.25 97 VAL A C 1
ATOM 765 O O . VAL A 1 97 ? 6.581 -4.370 -6.199 1.00 88.25 97 VAL A O 1
ATOM 768 N N . LEU A 1 98 ? 7.980 -2.624 -6.057 1.00 82.88 98 LEU A N 1
ATOM 769 C CA . LEU A 1 98 ? 9.096 -3.279 -6.737 1.00 82.88 98 LEU A CA 1
ATOM 770 C C . LEU A 1 98 ? 9.506 -4.557 -5.989 1.00 82.88 98 LEU A C 1
ATOM 772 O O . LEU A 1 98 ? 9.520 -5.631 -6.585 1.00 82.88 98 LEU A O 1
ATOM 776 N N . SER A 1 99 ? 9.720 -4.474 -4.673 1.00 83.94 99 SER A N 1
ATOM 777 C CA . SER A 1 99 ? 9.990 -5.651 -3.836 1.00 83.94 99 SER A CA 1
ATOM 778 C C . SER A 1 99 ? 8.878 -6.699 -3.947 1.00 83.94 99 SER A C 1
ATOM 780 O O . SER A 1 99 ? 9.166 -7.872 -4.155 1.00 83.94 99 SER A O 1
ATOM 782 N N . ALA A 1 100 ? 7.607 -6.284 -3.906 1.00 86.81 100 ALA A N 1
ATOM 783 C CA . ALA A 1 100 ? 6.480 -7.198 -4.093 1.00 86.81 100 ALA A CA 1
ATOM 784 C C . ALA A 1 100 ? 6.474 -7.874 -5.481 1.00 86.81 100 ALA A C 1
ATOM 786 O O . ALA A 1 100 ? 6.074 -9.030 -5.608 1.00 86.81 100 ALA A O 1
ATOM 787 N N . CYS A 1 101 ? 6.912 -7.179 -6.534 1.00 83.56 101 CYS A N 1
ATOM 788 C CA . CYS A 1 101 ? 7.054 -7.757 -7.870 1.00 83.56 101 CYS A CA 1
ATOM 789 C C . CYS A 1 101 ? 8.199 -8.772 -7.950 1.00 83.56 101 CYS A C 1
ATOM 791 O O . CYS A 1 101 ? 8.021 -9.802 -8.602 1.00 83.56 101 CYS A O 1
ATOM 793 N N . ALA A 1 102 ? 9.325 -8.502 -7.280 1.00 79.75 102 ALA A N 1
ATOM 794 C CA . ALA A 1 102 ? 10.425 -9.454 -7.123 1.00 79.75 102 ALA A CA 1
ATOM 795 C C . ALA A 1 102 ? 9.949 -10.729 -6.412 1.00 79.75 102 ALA A C 1
ATOM 797 O O . ALA A 1 102 ? 10.144 -11.821 -6.940 1.00 79.75 102 ALA A O 1
ATOM 798 N N . ASP A 1 103 ? 9.238 -10.586 -5.288 1.00 79.25 103 ASP A N 1
ATOM 799 C CA . ASP A 1 103 ? 8.713 -11.716 -4.507 1.00 79.25 103 ASP A CA 1
ATOM 800 C C . ASP A 1 103 ? 7.742 -12.597 -5.313 1.00 79.25 103 ASP A C 1
ATOM 802 O O . ASP A 1 103 ? 7.661 -13.806 -5.099 1.00 79.25 103 ASP A O 1
ATOM 806 N N . LEU A 1 104 ? 7.000 -12.005 -6.255 1.00 79.38 104 LEU A N 1
ATOM 807 C CA . LEU A 1 104 ? 6.071 -12.721 -7.137 1.00 79.38 104 LEU A CA 1
ATOM 808 C C . LEU A 1 104 ? 6.711 -13.263 -8.421 1.00 79.38 104 LEU A C 1
ATOM 810 O O . LEU A 1 104 ? 6.033 -13.970 -9.167 1.00 79.38 104 LEU A O 1
ATOM 814 N N . GLY A 1 105 ? 7.953 -12.884 -8.742 1.00 74.12 105 GLY A N 1
ATOM 815 C CA . GLY A 1 105 ? 8.555 -13.149 -10.055 1.00 74.12 105 GLY A CA 1
ATOM 816 C C . GLY A 1 105 ? 7.758 -12.539 -11.221 1.00 74.12 105 GLY A C 1
ATOM 817 O O . GLY A 1 105 ? 7.789 -13.037 -12.347 1.00 74.12 105 GLY A O 1
ATOM 818 N N . ALA A 1 106 ? 6.984 -11.482 -10.965 1.00 71.81 106 ALA A N 1
ATOM 819 C CA . ALA A 1 106 ? 6.015 -10.945 -11.912 1.00 71.81 106 ALA A CA 1
ATOM 820 C C . ALA A 1 106 ? 6.651 -9.906 -12.853 1.00 71.81 106 ALA A C 1
ATOM 822 O O . ALA A 1 106 ? 6.453 -8.700 -12.699 1.00 71.81 106 ALA A O 1
ATOM 823 N N . LEU A 1 107 ? 7.378 -10.384 -13.867 1.00 69.88 107 LEU A N 1
ATOM 824 C CA . LEU A 1 107 ? 8.136 -9.548 -14.815 1.00 69.88 107 LEU A CA 1
ATOM 825 C C . LEU A 1 107 ? 7.284 -8.473 -15.510 1.00 69.88 107 LEU A C 1
ATOM 827 O O . LEU A 1 107 ? 7.683 -7.315 -15.596 1.00 69.88 107 LEU A O 1
ATOM 831 N N . HIS A 1 108 ? 6.064 -8.832 -15.916 1.00 71.12 108 HIS A N 1
ATOM 832 C CA . HIS A 1 108 ? 5.120 -7.911 -16.558 1.00 71.12 108 HIS A CA 1
ATOM 833 C C . HIS A 1 108 ? 4.746 -6.705 -15.674 1.00 71.12 108 HIS A C 1
ATOM 835 O O . HIS A 1 108 ? 4.433 -5.626 -16.176 1.00 71.12 108 HIS A O 1
ATOM 841 N N . LEU A 1 109 ? 4.766 -6.870 -14.346 1.00 71.75 109 LEU A N 1
ATOM 842 C CA . LEU A 1 109 ? 4.515 -5.779 -13.403 1.00 71.75 109 LEU A CA 1
ATOM 843 C C . LEU A 1 109 ? 5.758 -4.909 -13.238 1.00 71.75 109 LEU A C 1
ATOM 845 O O . LEU A 1 109 ? 5.622 -3.692 -13.142 1.00 71.75 109 LEU A O 1
ATOM 849 N N . GLY A 1 110 ? 6.948 -5.513 -13.284 1.00 71.12 110 GLY A N 1
ATOM 850 C CA . GLY A 1 110 ? 8.221 -4.795 -13.321 1.00 71.12 110 GLY A CA 1
ATOM 851 C C . GLY A 1 110 ? 8.307 -3.833 -14.508 1.00 71.12 110 GLY A C 1
ATOM 852 O O . GLY A 1 110 ? 8.608 -2.658 -14.314 1.00 71.12 110 GLY A O 1
ATOM 853 N N . GLU A 1 111 ? 7.941 -4.281 -15.714 1.00 70.88 111 GLU A N 1
ATOM 854 C CA . GLU A 1 111 ? 7.883 -3.425 -16.915 1.00 70.88 111 GLU A CA 1
ATOM 855 C C . GLU A 1 111 ? 6.900 -2.257 -16.757 1.00 70.88 111 GLU A C 1
ATOM 857 O O . GLU A 1 111 ? 7.185 -1.115 -17.128 1.00 70.88 111 GLU A O 1
ATOM 862 N N . TRP A 1 112 ? 5.734 -2.523 -16.168 1.00 77.88 112 TRP A N 1
ATOM 863 C CA . TRP A 1 112 ? 4.728 -1.495 -15.927 1.00 77.88 112 TRP A CA 1
ATOM 864 C C . TRP A 1 112 ? 5.213 -0.426 -14.931 1.00 77.88 112 TRP A C 1
ATOM 866 O O . TRP A 1 112 ? 5.031 0.771 -15.176 1.00 77.88 112 TRP A O 1
ATOM 876 N N . ILE A 1 113 ? 5.882 -0.831 -13.846 1.00 75.56 113 ILE A N 1
ATOM 877 C CA . ILE A 1 113 ? 6.470 0.098 -12.866 1.00 75.56 113 ILE A CA 1
ATOM 878 C C . ILE A 1 113 ? 7.653 0.855 -13.476 1.00 75.56 113 ILE A C 1
ATOM 880 O O . ILE A 1 113 ? 7.794 2.056 -13.248 1.00 75.56 113 ILE A O 1
ATOM 884 N N . HIS A 1 114 ? 8.469 0.193 -14.294 1.00 73.19 114 HIS A N 1
ATOM 885 C CA . HIS A 1 114 ? 9.563 0.829 -15.020 1.00 73.19 114 HIS A CA 1
ATOM 886 C C . HIS A 1 114 ? 9.053 1.978 -15.903 1.00 73.19 114 HIS A C 1
ATOM 888 O O . HIS A 1 114 ? 9.508 3.115 -15.765 1.00 73.19 114 HIS A O 1
ATOM 894 N N . ASN A 1 115 ? 8.024 1.726 -16.718 1.00 74.50 115 ASN A N 1
ATOM 895 C CA . ASN A 1 115 ? 7.391 2.762 -17.539 1.00 74.50 115 ASN A CA 1
ATOM 896 C C . ASN A 1 115 ? 6.822 3.911 -16.691 1.00 74.50 115 ASN A C 1
ATOM 898 O O . ASN A 1 115 ? 6.897 5.078 -17.084 1.00 74.50 115 ASN A O 1
ATOM 902 N N . TYR A 1 116 ? 6.270 3.607 -15.512 1.00 78.44 116 TYR A N 1
ATOM 903 C CA . TYR A 1 116 ? 5.803 4.624 -14.571 1.00 78.44 116 TYR A CA 1
ATOM 904 C C . TYR A 1 116 ? 6.957 5.517 -14.077 1.00 78.44 116 TYR A C 1
ATOM 906 O O . TYR A 1 116 ? 6.862 6.747 -14.121 1.00 78.44 116 TYR A O 1
ATOM 914 N N . ILE A 1 117 ? 8.072 4.916 -13.661 1.00 73.44 117 ILE A N 1
ATOM 915 C CA . ILE A 1 117 ? 9.270 5.614 -13.172 1.00 73.44 117 ILE A CA 1
ATOM 916 C C . ILE A 1 117 ? 9.868 6.509 -14.263 1.00 73.44 117 ILE A C 1
ATOM 918 O O . ILE A 1 117 ? 10.199 7.668 -13.992 1.00 73.44 117 ILE A O 1
ATOM 922 N N . GLU A 1 118 ? 9.962 6.015 -15.499 1.00 73.44 118 GLU A N 1
ATOM 923 C CA . GLU A 1 118 ? 10.452 6.791 -16.640 1.00 73.44 118 GLU A CA 1
ATOM 924 C C . GLU A 1 118 ? 9.541 7.976 -16.965 1.00 73.44 118 GLU A C 1
ATOM 926 O O . GLU A 1 118 ? 10.013 9.115 -17.058 1.00 73.44 118 GLU A O 1
ATOM 931 N N . LYS A 1 119 ? 8.225 7.741 -17.058 1.00 77.31 119 LYS A N 1
ATOM 932 C CA . LYS A 1 119 ? 7.229 8.785 -17.343 1.00 77.31 119 LYS A CA 1
ATOM 933 C C . LYS A 1 119 ? 7.265 9.909 -16.309 1.00 77.31 119 LYS A C 1
ATOM 935 O O . LYS A 1 119 ? 7.126 11.081 -16.659 1.00 77.31 119 LYS A O 1
ATOM 940 N N . HIS A 1 120 ? 7.484 9.564 -15.043 1.00 75.75 120 HIS A N 1
ATOM 941 C CA . HIS A 1 120 ? 7.570 10.527 -13.948 1.00 75.75 120 HIS A CA 1
ATOM 942 C C . HIS A 1 120 ? 8.998 11.033 -13.674 1.00 75.75 120 HIS A C 1
ATOM 944 O O . HIS A 1 120 ? 9.188 11.819 -12.746 1.00 75.75 120 HIS A O 1
ATOM 950 N N . LYS A 1 121 ? 9.987 10.649 -14.501 1.00 72.00 121 LYS A N 1
ATOM 951 C CA . LYS A 1 121 ? 11.409 11.031 -14.390 1.00 72.00 121 LYS A CA 1
ATOM 952 C C . LYS A 1 121 ? 12.027 10.707 -13.022 1.00 72.00 121 LYS A C 1
ATOM 954 O O . LYS A 1 121 ? 12.942 11.395 -12.570 1.00 72.00 121 LYS A O 1
ATOM 959 N N . LEU A 1 122 ? 11.538 9.645 -12.385 1.00 67.81 122 LEU A N 1
ATOM 960 C CA . LEU A 1 122 ? 11.985 9.169 -11.073 1.00 67.81 122 LEU A CA 1
ATOM 961 C C . LEU A 1 122 ? 13.238 8.281 -11.170 1.00 67.81 122 LEU A C 1
ATOM 963 O O . LEU A 1 122 ? 13.842 7.955 -10.156 1.00 67.81 122 LEU A O 1
ATOM 967 N N . SER A 1 123 ? 13.690 7.948 -12.385 1.00 58.12 123 SER A N 1
ATOM 968 C CA . SER A 1 123 ? 14.867 7.104 -12.656 1.00 58.12 123 SER A CA 1
ATOM 969 C C . SER A 1 123 ? 16.202 7.669 -12.155 1.00 58.12 123 SER A C 1
ATOM 971 O O . SER A 1 123 ? 17.208 6.968 -12.158 1.00 58.12 123 SER A O 1
ATOM 973 N N . LYS A 1 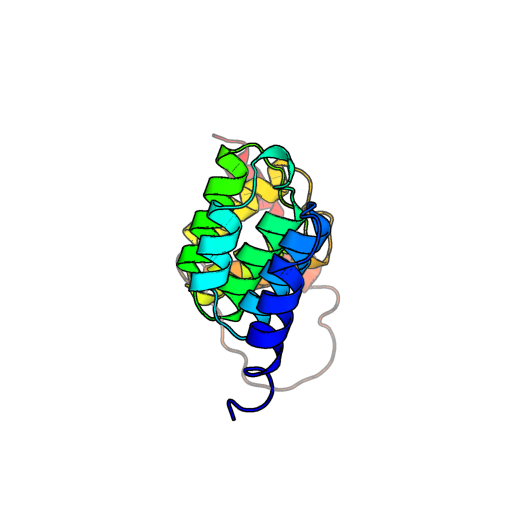124 ? 16.231 8.933 -11.718 1.00 57.75 124 LYS A N 1
ATOM 974 C CA . LYS A 1 124 ? 17.418 9.564 -11.121 1.00 57.75 124 LYS A CA 1
ATOM 975 C C . LYS A 1 124 ? 17.587 9.249 -9.631 1.00 57.75 124 LYS A C 1
ATOM 977 O O . LYS A 1 124 ? 18.626 9.577 -9.064 1.00 57.75 124 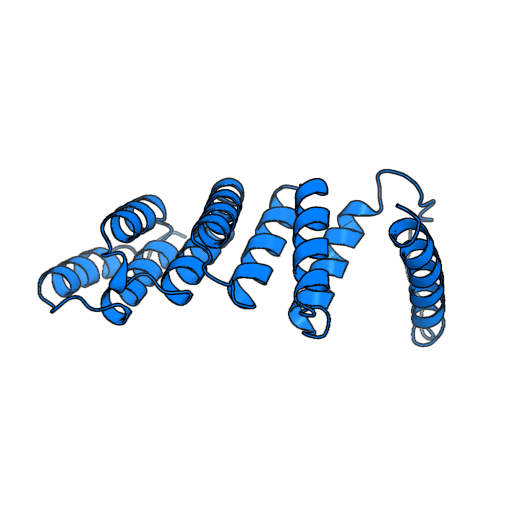LYS A O 1
ATOM 982 N N . ILE A 1 125 ? 16.578 8.655 -8.999 1.00 62.16 125 ILE A N 1
ATOM 983 C CA . ILE A 1 125 ? 16.607 8.287 -7.585 1.00 62.16 125 ILE A CA 1
ATOM 984 C C . ILE A 1 125 ? 17.335 6.945 -7.464 1.00 62.16 125 ILE A C 1
ATOM 986 O O . ILE A 1 125 ? 16.833 5.908 -7.897 1.00 62.16 125 ILE A O 1
ATOM 990 N N . VAL A 1 126 ? 18.543 6.982 -6.895 1.00 62.69 126 VAL A N 1
ATOM 991 C CA . VAL A 1 126 ? 19.480 5.844 -6.842 1.00 62.69 126 VAL A CA 1
ATOM 992 C C . VAL A 1 126 ? 18.861 4.572 -6.235 1.00 62.69 126 VAL A C 1
ATOM 994 O O . VAL A 1 126 ? 19.017 3.517 -6.849 1.00 62.69 126 VAL A O 1
ATOM 997 N N . PRO A 1 127 ? 18.110 4.622 -5.112 1.00 61.66 127 PRO A N 1
ATOM 998 C CA . PRO A 1 127 ? 17.445 3.430 -4.577 1.00 61.66 127 PRO A CA 1
ATOM 999 C C . PRO A 1 127 ? 16.477 2.769 -5.565 1.00 61.66 127 PRO A C 1
ATOM 1001 O O . PRO A 1 127 ? 16.499 1.554 -5.725 1.00 61.66 127 PRO A O 1
ATOM 1004 N N . ILE A 1 128 ? 15.666 3.566 -6.269 1.00 61.78 128 ILE A N 1
ATOM 1005 C CA . ILE A 1 128 ? 14.667 3.068 -7.227 1.00 61.78 128 ILE A CA 1
ATOM 1006 C C . ILE A 1 128 ? 15.357 2.417 -8.430 1.00 61.78 128 ILE A C 1
ATOM 1008 O O . ILE A 1 128 ? 14.930 1.365 -8.899 1.00 61.78 128 ILE A O 1
ATOM 1012 N N . TYR A 1 129 ? 16.438 3.028 -8.913 1.00 59.19 129 TYR A N 1
ATOM 1013 C CA . TYR A 1 129 ? 17.224 2.503 -10.026 1.00 59.19 129 TYR A CA 1
ATOM 1014 C C . TYR A 1 129 ? 17.912 1.172 -9.684 1.00 59.19 129 TYR A C 1
ATOM 1016 O O . TYR A 1 129 ? 17.873 0.245 -10.489 1.00 59.19 129 TYR A O 1
ATOM 1024 N N . ASN A 1 130 ? 18.482 1.042 -8.482 1.00 63.94 130 ASN A N 1
ATOM 1025 C CA . ASN A 1 130 ? 19.114 -0.205 -8.044 1.00 63.94 130 ASN A CA 1
ATOM 1026 C C . ASN A 1 130 ? 18.085 -1.334 -7.887 1.00 63.94 130 ASN A C 1
ATOM 1028 O O . ASN A 1 130 ? 18.286 -2.413 -8.431 1.00 63.94 130 ASN A O 1
ATOM 1032 N N . SER A 1 131 ? 16.938 -1.066 -7.251 1.00 66.00 131 SER A N 1
ATOM 1033 C CA . SER A 1 131 ? 15.867 -2.065 -7.128 1.00 66.00 131 SER A CA 1
ATOM 1034 C C . SER A 1 131 ? 15.283 -2.480 -8.482 1.00 66.00 131 SER A C 1
ATOM 1036 O O . SER A 1 131 ? 14.901 -3.633 -8.660 1.00 66.00 131 SER A O 1
ATOM 1038 N N . LEU A 1 132 ? 15.233 -1.564 -9.458 1.00 63.72 132 LEU A N 1
ATOM 1039 C CA . LEU A 1 132 ? 14.876 -1.898 -10.837 1.00 63.72 132 LEU A CA 1
ATOM 1040 C C . LEU A 1 132 ? 15.897 -2.839 -11.478 1.00 63.72 132 LEU A C 1
ATOM 1042 O O . LEU A 1 132 ? 15.481 -3.795 -12.121 1.00 63.72 132 LEU A O 1
ATOM 1046 N N . ILE A 1 133 ? 17.201 -2.598 -11.307 1.00 61.38 133 ILE A N 1
ATOM 1047 C CA . ILE A 1 133 ? 18.241 -3.508 -11.811 1.00 61.38 133 ILE A CA 1
ATOM 1048 C C . ILE A 1 133 ? 18.070 -4.897 -11.196 1.00 61.38 133 ILE A C 1
ATOM 1050 O O . ILE A 1 133 ? 18.103 -5.871 -11.938 1.00 61.38 133 ILE A O 1
ATOM 1054 N N . ASP A 1 134 ? 17.814 -4.997 -9.892 1.00 63.56 134 ASP A N 1
ATOM 1055 C CA . ASP A 1 134 ? 17.655 -6.291 -9.219 1.00 63.56 134 ASP A CA 1
ATOM 1056 C C . ASP A 1 134 ? 16.436 -7.074 -9.748 1.00 63.56 134 ASP A C 1
ATOM 1058 O O . ASP A 1 134 ? 16.518 -8.275 -9.995 1.00 63.56 134 ASP A O 1
ATOM 1062 N N . ILE A 1 135 ? 15.310 -6.397 -10.000 1.00 65.00 135 ILE A N 1
ATOM 1063 C CA . ILE A 1 135 ? 14.095 -7.023 -10.559 1.00 65.00 135 ILE A CA 1
ATOM 1064 C C . ILE A 1 135 ? 14.249 -7.349 -12.047 1.00 65.00 135 ILE A C 1
ATOM 1066 O O . ILE A 1 135 ? 13.744 -8.369 -12.516 1.00 65.00 135 ILE A O 1
ATOM 1070 N N . LEU A 1 136 ? 14.942 -6.501 -12.807 1.00 56.62 136 LEU A N 1
ATOM 1071 C CA . LEU A 1 136 ? 15.189 -6.715 -14.233 1.00 56.62 136 LEU A CA 1
ATOM 1072 C C . LEU A 1 136 ? 16.284 -7.764 -14.479 1.00 56.62 136 LEU A C 1
ATOM 1074 O O . LEU A 1 136 ? 16.214 -8.472 -15.479 1.00 56.62 136 LEU A O 1
ATOM 1078 N N . ALA A 1 137 ? 17.219 -7.953 -13.547 1.00 53.16 137 ALA A N 1
ATOM 1079 C CA . ALA A 1 137 ? 18.164 -9.069 -13.557 1.00 53.16 137 ALA A CA 1
ATOM 1080 C C . ALA A 1 137 ? 17.445 -10.425 -13.411 1.00 53.16 137 ALA A C 1
ATOM 1082 O O . ALA A 1 137 ? 17.883 -11.421 -13.980 1.00 53.16 137 ALA A O 1
ATOM 1083 N N . ILE A 1 138 ? 16.288 -10.465 -12.732 1.00 48.69 138 ILE A N 1
ATOM 1084 C CA . ILE A 1 138 ? 15.398 -11.643 -12.722 1.00 48.69 138 ILE A CA 1
ATOM 1085 C C . ILE A 1 138 ? 14.685 -11.804 -14.083 1.00 48.69 138 ILE A C 1
ATOM 1087 O O . ILE A 1 138 ? 14.411 -12.925 -14.515 1.00 48.69 138 ILE A O 1
ATOM 1091 N N . ALA A 1 139 ? 14.414 -10.703 -14.795 1.00 46.25 139 ALA A N 1
ATOM 1092 C CA . ALA A 1 139 ? 13.779 -10.706 -16.119 1.00 46.25 139 ALA A CA 1
ATOM 1093 C C . ALA A 1 139 ? 14.699 -11.185 -17.257 1.00 46.25 139 ALA A C 1
ATOM 1095 O O . ALA A 1 139 ? 14.212 -11.607 -18.309 1.00 46.25 139 ALA A O 1
ATOM 1096 N N . GLU A 1 140 ? 16.017 -11.161 -17.052 1.00 46.69 140 GLU A N 1
ATOM 1097 C CA . GLU A 1 140 ? 17.031 -11.475 -18.067 1.00 46.69 140 GLU A CA 1
ATOM 1098 C C . GLU A 1 140 ? 17.095 -12.954 -18.498 1.00 46.69 140 GLU A C 1
ATOM 1100 O O . GLU A 1 140 ? 17.930 -13.312 -19.329 1.00 46.69 140 GLU A O 1
ATOM 1105 N N . ILE A 1 141 ? 16.189 -13.821 -18.026 1.00 41.59 141 ILE A N 1
ATOM 1106 C CA . ILE A 1 141 ? 16.204 -15.250 -18.382 1.00 41.59 141 ILE A CA 1
ATOM 1107 C C . ILE A 1 141 ? 15.250 -15.643 -19.525 1.00 41.59 141 ILE A C 1
ATOM 1109 O O . ILE A 1 141 ? 15.495 -16.671 -20.149 1.00 41.59 141 ILE A O 1
ATOM 1113 N N . ILE A 1 142 ? 14.219 -14.875 -19.908 1.00 38.44 142 ILE A N 1
ATOM 1114 C CA . ILE A 1 142 ? 13.191 -15.466 -20.804 1.00 38.44 142 ILE A CA 1
ATOM 1115 C C . ILE A 1 142 ? 13.312 -15.159 -22.304 1.00 38.44 142 ILE A C 1
ATOM 1117 O O . ILE A 1 142 ? 12.685 -15.882 -23.069 1.00 38.44 142 ILE A O 1
ATOM 1121 N N . HIS A 1 143 ? 14.175 -14.259 -22.808 1.00 36.06 143 HIS A N 1
ATOM 1122 C CA . HIS A 1 143 ? 14.318 -14.216 -24.281 1.00 36.06 143 HIS A CA 1
ATOM 1123 C C . HIS A 1 143 ? 15.671 -14.005 -24.952 1.00 36.06 143 HIS A C 1
ATOM 1125 O O . HIS A 1 143 ? 15.741 -14.315 -26.141 1.00 36.06 143 HIS A O 1
ATOM 1131 N N . SER A 1 144 ? 16.753 -13.571 -24.302 1.00 35.75 144 SER A N 1
ATOM 1132 C CA . SER A 1 144 ? 18.045 -13.426 -25.005 1.00 35.75 144 SER A CA 1
ATOM 1133 C C . SER A 1 144 ? 19.221 -13.209 -24.050 1.00 35.75 144 SER A C 1
ATOM 1135 O O . SER A 1 144 ? 19.732 -12.097 -23.978 1.00 35.75 144 SER A O 1
ATOM 1137 N N . CYS A 1 145 ? 19.706 -14.231 -23.342 1.00 30.12 145 CYS A N 1
ATOM 1138 C CA . CYS A 1 145 ? 21.052 -14.120 -22.770 1.00 30.12 145 CYS A CA 1
ATOM 1139 C C . CYS A 1 145 ? 21.728 -15.491 -22.605 1.00 30.12 145 CYS A C 1
ATOM 1141 O O . CYS A 1 145 ? 21.274 -16.300 -21.796 1.00 30.12 145 CYS A O 1
ATOM 1143 N N . PRO A 1 146 ? 22.808 -15.790 -23.355 1.00 32.59 146 PRO A N 1
ATOM 1144 C CA . PRO A 1 146 ? 23.694 -16.886 -23.008 1.00 32.59 146 PRO A CA 1
ATOM 1145 C C . PRO A 1 146 ? 24.543 -16.412 -21.825 1.00 32.59 146 PRO A C 1
ATOM 1147 O O . PRO A 1 146 ? 25.479 -15.640 -22.007 1.00 32.59 146 PRO A O 1
ATOM 1150 N N . ILE A 1 147 ? 24.197 -16.836 -20.611 1.00 37.59 147 ILE A N 1
ATOM 1151 C CA . ILE A 1 147 ? 25.034 -16.641 -19.422 1.00 37.59 147 ILE A CA 1
ATOM 1152 C C . ILE A 1 147 ? 26.032 -17.808 -19.374 1.00 37.59 147 ILE A C 1
ATOM 1154 O O . ILE A 1 147 ? 25.605 -18.946 -19.164 1.00 37.59 147 ILE A O 1
ATOM 1158 N N . PRO A 1 148 ? 27.352 -17.598 -19.531 1.00 33.19 148 PRO A N 1
ATOM 1159 C CA . PRO A 1 148 ? 28.333 -18.562 -19.060 1.00 33.19 148 PRO A CA 1
ATOM 1160 C C . PRO A 1 148 ? 28.447 -18.397 -17.540 1.00 33.19 148 PRO A C 1
ATOM 1162 O O . PRO A 1 148 ? 28.785 -17.321 -17.046 1.00 33.19 148 PRO A O 1
ATOM 1165 N N . MET A 1 149 ? 28.128 -19.461 -16.803 1.00 30.70 149 MET A N 1
ATOM 1166 C CA . MET A 1 149 ? 28.286 -19.545 -15.351 1.00 30.70 149 MET A CA 1
ATOM 1167 C C . MET A 1 149 ? 29.702 -19.155 -14.897 1.00 30.70 149 MET A C 1
ATOM 1169 O O . MET A 1 149 ? 30.698 -19.633 -15.439 1.00 30.70 149 MET A O 1
ATOM 1173 N N . LEU A 1 150 ? 29.773 -18.344 -13.841 1.00 29.59 150 LEU A N 1
ATOM 1174 C CA . LEU A 1 150 ? 30.977 -18.092 -13.051 1.00 29.59 150 LEU A CA 1
ATOM 1175 C C . LEU A 1 150 ? 31.295 -19.314 -12.173 1.00 29.59 150 LEU A C 1
ATOM 1177 O O . LEU A 1 150 ? 30.599 -19.569 -11.192 1.00 29.59 150 LEU A O 1
ATOM 1181 N N . HIS A 1 151 ? 32.397 -20.009 -12.465 1.00 26.86 151 HIS A N 1
ATOM 1182 C CA . HIS A 1 151 ? 33.216 -20.639 -11.429 1.00 26.86 151 HIS A CA 1
ATOM 1183 C C . HIS A 1 151 ? 34.364 -19.679 -11.089 1.00 26.86 151 HIS A C 1
ATOM 1185 O O . HIS A 1 151 ? 35.286 -19.492 -11.871 1.00 26.86 151 HIS A O 1
ATOM 1191 N N . SER A 1 152 ? 34.208 -19.034 -9.934 1.00 29.08 152 SER A N 1
ATOM 1192 C CA . SER A 1 152 ? 35.218 -18.719 -8.920 1.00 29.08 152 SER A CA 1
ATOM 1193 C C . SER A 1 152 ? 36.625 -18.222 -9.325 1.00 29.08 152 SER A C 1
ATOM 1195 O O . SER A 1 152 ? 37.403 -18.941 -9.940 1.00 29.08 152 SER A O 1
ATOM 1197 N N . VAL A 1 153 ? 36.982 -17.099 -8.686 1.00 36.47 153 VAL A N 1
ATOM 1198 C CA . VAL A 1 153 ? 38.334 -16.684 -8.258 1.00 36.47 153 VAL A CA 1
ATOM 1199 C C . VAL A 1 153 ? 39.231 -16.120 -9.370 1.00 36.47 153 VAL A C 1
ATOM 1201 O O . VAL A 1 153 ? 39.960 -16.843 -10.028 1.00 36.47 153 VAL A O 1
ATOM 1204 N N . ASP A 1 154 ? 39.187 -14.803 -9.592 1.00 27.36 154 ASP A N 1
ATOM 1205 C CA . ASP A 1 154 ? 40.222 -13.913 -9.046 1.00 27.36 154 ASP A CA 1
ATOM 1206 C C . ASP A 1 154 ? 40.086 -12.451 -9.498 1.00 27.36 154 ASP A C 1
ATOM 1208 O O . ASP A 1 154 ? 39.787 -12.127 -10.644 1.00 27.36 154 ASP A O 1
ATOM 1212 N N . GLY A 1 155 ? 40.325 -11.580 -8.518 1.00 41.06 155 GLY A N 1
ATOM 1213 C CA . GLY A 1 155 ? 41.066 -10.325 -8.608 1.00 41.06 155 GLY A CA 1
ATOM 1214 C C . GLY A 1 155 ? 41.022 -9.468 -9.879 1.00 41.06 155 GLY A C 1
ATOM 1215 O O . GLY A 1 155 ? 41.674 -9.751 -10.873 1.00 41.06 155 GLY A O 1
ATOM 1216 N N . VAL A 1 156 ? 40.490 -8.255 -9.687 1.00 40.19 156 VAL A N 1
ATOM 1217 C CA . VAL A 1 156 ? 41.023 -7.005 -10.266 1.00 40.19 156 VAL A CA 1
ATOM 1218 C C . VAL A 1 156 ? 40.774 -6.792 -11.771 1.00 40.19 156 VAL A C 1
ATOM 1220 O O . VAL A 1 156 ? 41.668 -6.983 -12.585 1.00 40.19 156 VAL A O 1
ATOM 1223 N N . ASN A 1 157 ? 39.578 -6.286 -12.128 1.00 34.97 157 ASN A N 1
ATOM 1224 C CA . ASN A 1 157 ? 39.357 -5.163 -13.083 1.00 34.97 157 ASN A CA 1
ATOM 1225 C C . ASN A 1 157 ? 37.875 -4.960 -13.507 1.00 34.97 157 ASN A C 1
ATOM 1227 O O . ASN A 1 157 ? 37.573 -4.689 -14.668 1.00 34.97 157 ASN A O 1
ATOM 1231 N N . LEU A 1 158 ? 36.914 -5.010 -12.576 1.00 34.88 158 LEU A N 1
ATOM 1232 C CA . LEU A 1 158 ? 35.484 -4.827 -12.904 1.00 34.88 158 LEU A CA 1
ATOM 1233 C C . LEU A 1 158 ? 35.033 -3.368 -13.161 1.00 34.88 158 LEU A C 1
ATOM 1235 O O . LEU A 1 158 ? 33.892 -3.118 -13.522 1.00 34.88 158 LEU A O 1
ATOM 1239 N N . GLY A 1 159 ? 35.899 -2.360 -13.033 1.00 34.34 159 GLY A N 1
ATOM 1240 C CA . GLY A 1 159 ? 35.440 -0.961 -13.010 1.00 34.34 159 GLY A CA 1
ATOM 1241 C C . GLY A 1 159 ? 35.093 -0.313 -14.362 1.00 34.34 159 GLY A C 1
ATOM 1242 O O . GLY A 1 159 ? 34.455 0.747 -14.380 1.00 34.34 159 GLY A O 1
ATOM 1243 N N . ARG A 1 160 ? 35.540 -0.864 -15.501 1.00 34.47 160 ARG A N 1
ATOM 1244 C CA . ARG A 1 160 ? 35.467 -0.168 -16.810 1.00 34.47 160 ARG A CA 1
ATOM 1245 C C . ARG A 1 160 ? 34.667 -0.906 -17.887 1.00 34.47 160 ARG A C 1
ATOM 1247 O O . ARG A 1 160 ? 34.072 -0.240 -18.730 1.00 34.47 160 ARG A O 1
ATOM 1254 N N . GLN A 1 161 ? 34.594 -2.236 -17.826 1.00 30.58 161 GLN A N 1
ATOM 1255 C CA . GLN A 1 161 ? 33.893 -3.056 -18.823 1.00 30.58 161 GLN A CA 1
ATOM 1256 C C . GLN A 1 161 ? 32.365 -3.052 -18.613 1.00 30.58 161 GLN A C 1
ATOM 1258 O O . GLN A 1 161 ? 31.607 -2.916 -19.573 1.00 30.58 161 GLN A O 1
ATOM 1263 N N . GLU A 1 162 ? 31.907 -3.090 -17.357 1.00 33.62 162 GLU A N 1
ATOM 1264 C CA . GLU A 1 162 ? 30.478 -3.146 -16.999 1.00 33.62 162 GLU A CA 1
ATOM 1265 C C . GLU A 1 162 ? 29.714 -1.881 -17.419 1.00 33.62 162 GLU A C 1
ATOM 1267 O O . GLU A 1 162 ? 28.596 -1.949 -17.931 1.00 33.62 162 GLU A O 1
ATOM 1272 N N . ARG A 1 163 ? 30.360 -0.711 -17.318 1.00 33.88 163 ARG A N 1
ATOM 1273 C CA . ARG A 1 163 ? 29.771 0.574 -17.735 1.00 33.88 163 ARG A CA 1
ATOM 1274 C C . ARG A 1 163 ? 29.590 0.693 -19.251 1.00 33.88 163 ARG A C 1
ATOM 1276 O O . ARG A 1 163 ? 28.658 1.356 -19.700 1.00 33.88 163 ARG A O 1
ATOM 1283 N N . LEU A 1 164 ? 30.453 0.049 -20.039 1.00 33.41 164 LEU A N 1
ATOM 1284 C CA . LEU A 1 164 ? 30.368 0.064 -21.503 1.00 33.41 164 LEU A CA 1
ATOM 1285 C C . LEU A 1 164 ? 29.327 -0.935 -22.025 1.00 33.41 164 LEU A C 1
ATOM 1287 O O . LEU A 1 164 ? 28.592 -0.599 -22.955 1.00 33.41 164 LEU A O 1
ATOM 1291 N N . CYS A 1 165 ? 29.206 -2.108 -21.393 1.00 35.12 165 CYS A N 1
ATOM 1292 C CA . CYS A 1 165 ? 28.159 -3.080 -21.719 1.00 35.12 165 CYS A CA 1
ATOM 1293 C C . CYS A 1 165 ? 26.760 -2.539 -21.380 1.00 35.12 165 CYS A C 1
ATOM 1295 O O . CYS A 1 165 ? 25.882 -2.540 -22.244 1.00 35.12 165 CYS A O 1
ATOM 1297 N N . GLY A 1 166 ? 26.576 -1.954 -20.190 1.00 37.41 166 GLY A N 1
ATOM 1298 C CA . GLY A 1 166 ? 25.301 -1.344 -19.791 1.00 37.41 166 GLY A CA 1
ATOM 1299 C C . GLY A 1 166 ? 24.846 -0.206 -20.719 1.00 37.41 166 GLY A C 1
ATOM 1300 O O . GLY A 1 166 ? 23.671 -0.123 -21.072 1.00 37.41 166 GLY A O 1
ATOM 1301 N N . MET A 1 167 ? 25.775 0.629 -21.208 1.00 35.19 167 MET A N 1
ATOM 1302 C CA . MET A 1 167 ? 25.469 1.711 -22.161 1.00 35.19 167 MET A CA 1
ATOM 1303 C C . MET A 1 167 ? 25.089 1.217 -23.570 1.00 35.19 167 MET A C 1
ATOM 1305 O O . MET A 1 167 ? 24.295 1.872 -24.251 1.00 35.19 167 MET A O 1
ATOM 1309 N N . GLN A 1 168 ? 25.647 0.094 -24.032 1.00 33.38 168 GLN A N 1
ATOM 1310 C CA . GLN A 1 168 ? 25.329 -0.502 -25.340 1.00 33.38 168 GLN A CA 1
ATOM 1311 C C . GLN A 1 168 ? 23.937 -1.150 -25.338 1.00 33.38 168 GLN A C 1
ATOM 1313 O O . GLN A 1 168 ? 23.161 -0.954 -26.276 1.00 33.38 168 GLN A O 1
ATOM 1318 N N . VAL A 1 169 ? 23.591 -1.844 -24.252 1.00 41.50 169 VAL A N 1
ATOM 1319 C CA . VAL A 1 169 ? 22.269 -2.459 -24.055 1.00 41.50 169 VAL A CA 1
ATOM 1320 C C . VAL A 1 169 ? 21.180 -1.381 -23.961 1.00 41.50 169 VAL A C 1
ATOM 1322 O O . VAL A 1 169 ? 20.170 -1.457 -24.662 1.00 41.50 169 VAL A O 1
ATOM 1325 N N . TRP A 1 170 ? 21.439 -0.294 -23.227 1.00 37.66 170 TRP A N 1
ATOM 1326 C CA . TRP A 1 170 ? 20.535 0.861 -23.143 1.00 37.66 170 TRP A CA 1
ATOM 1327 C C . TRP A 1 170 ? 20.312 1.581 -24.482 1.00 37.66 170 TRP A C 1
ATOM 1329 O O . TRP A 1 170 ? 19.197 2.015 -24.775 1.00 37.66 170 TRP A O 1
ATOM 1339 N N . LYS A 1 171 ? 21.341 1.700 -25.335 1.00 32.81 171 LYS A N 1
ATOM 1340 C CA . LYS A 1 171 ? 21.183 2.287 -26.680 1.00 32.81 171 LYS A CA 1
ATOM 1341 C C . LYS A 1 171 ? 20.261 1.454 -27.569 1.00 32.81 171 LYS A C 1
ATOM 1343 O O . LYS A 1 171 ? 19.493 2.031 -28.331 1.00 32.81 171 LYS A O 1
ATOM 1348 N N . ARG A 1 172 ? 20.308 0.124 -27.457 1.00 31.34 172 ARG A N 1
ATOM 1349 C CA . ARG A 1 172 ? 19.450 -0.789 -28.229 1.00 31.34 172 ARG A CA 1
ATOM 1350 C C . ARG A 1 172 ? 17.996 -0.753 -27.753 1.00 31.34 172 ARG A C 1
ATOM 1352 O O . ARG A 1 172 ? 17.096 -0.733 -28.584 1.00 31.34 172 ARG A O 1
ATOM 1359 N N . PHE A 1 173 ? 17.771 -0.647 -26.444 1.00 31.27 173 PHE A N 1
ATOM 1360 C CA . PHE A 1 173 ? 16.427 -0.530 -25.872 1.00 31.27 173 PHE A CA 1
ATOM 1361 C C . PHE A 1 173 ? 15.753 0.809 -26.223 1.00 31.27 173 PHE A C 1
ATOM 1363 O O . PHE A 1 173 ? 14.585 0.847 -26.610 1.00 31.27 173 PHE A O 1
ATOM 1370 N N . ARG A 1 174 ? 16.515 1.914 -26.206 1.00 29.59 174 ARG A N 1
ATOM 1371 C CA . ARG A 1 174 ? 16.019 3.255 -26.565 1.00 29.59 174 ARG A CA 1
ATOM 1372 C C . ARG A 1 174 ? 15.561 3.365 -28.028 1.00 29.59 174 ARG A C 1
ATOM 1374 O O . ARG A 1 174 ? 14.676 4.162 -28.319 1.00 29.59 174 ARG A O 1
ATOM 1381 N N . VAL A 1 175 ? 16.129 2.569 -28.937 1.00 33.56 175 VAL A N 1
ATOM 1382 C CA . VAL A 1 175 ? 15.724 2.528 -30.357 1.00 33.56 175 VAL A CA 1
ATOM 1383 C C . VAL A 1 175 ? 14.405 1.769 -30.549 1.00 33.56 17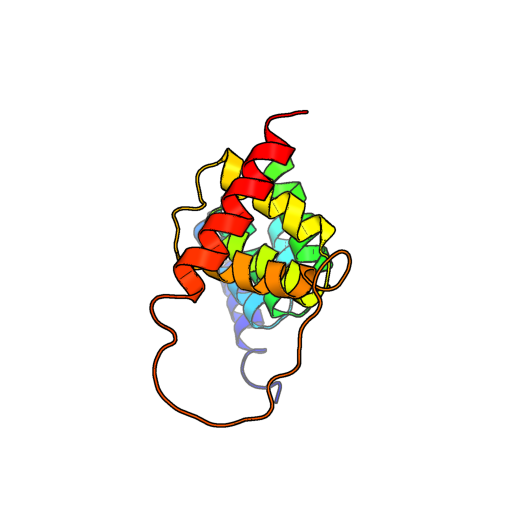5 VAL A C 1
ATOM 1385 O O . VAL A 1 175 ? 13.592 2.176 -31.372 1.00 33.56 175 VAL A O 1
ATOM 1388 N N . SER A 1 176 ? 14.145 0.725 -29.760 1.00 31.97 176 SER A N 1
ATOM 1389 C CA . SER A 1 176 ? 12.922 -0.084 -29.874 1.00 31.97 176 SER A CA 1
ATOM 1390 C C . SER A 1 176 ? 11.667 0.613 -29.330 1.00 31.97 176 SER A C 1
ATOM 1392 O O . SER A 1 176 ? 10.576 0.378 -29.840 1.00 31.97 176 SER A O 1
ATOM 1394 N N . VAL A 1 177 ? 11.809 1.491 -28.329 1.00 36.12 177 VAL A N 1
ATOM 1395 C CA . VAL A 1 177 ? 10.688 2.252 -27.735 1.00 36.12 177 VAL A CA 1
ATOM 1396 C C . VAL A 1 177 ? 10.346 3.519 -28.536 1.00 36.12 177 VAL A C 1
ATOM 1398 O O . VAL A 1 177 ? 9.213 3.978 -28.493 1.00 36.12 177 VAL A O 1
ATOM 1401 N N . LEU A 1 178 ? 11.283 4.071 -29.315 1.00 30.73 178 LEU A N 1
ATOM 1402 C CA . LEU A 1 178 ? 11.049 5.255 -30.161 1.00 30.73 178 LEU A CA 1
ATOM 1403 C C . LEU A 1 178 ? 10.427 4.939 -31.538 1.00 30.73 178 LEU A C 1
ATOM 1405 O O . LEU A 1 178 ? 10.177 5.863 -32.308 1.00 30.73 178 LEU A O 1
ATOM 1409 N N . LEU A 1 179 ? 10.186 3.664 -31.860 1.00 28.88 179 LEU A N 1
ATOM 1410 C CA . LEU A 1 179 ? 9.637 3.214 -33.149 1.00 28.88 179 LEU A CA 1
ATOM 1411 C C . LEU A 1 179 ? 8.232 2.584 -33.045 1.00 28.88 179 LEU A C 1
ATOM 1413 O O . LEU A 1 179 ? 7.816 1.863 -33.954 1.00 28.88 179 LEU A O 1
ATOM 1417 N N . ARG A 1 180 ? 7.480 2.867 -31.975 1.00 33.94 180 ARG A N 1
ATOM 1418 C CA . ARG A 1 180 ? 6.036 2.593 -31.885 1.00 33.94 180 ARG A CA 1
ATOM 1419 C C . ARG A 1 180 ? 5.270 3.795 -31.361 1.00 33.94 180 ARG A C 1
ATOM 1421 O O . ARG A 1 180 ? 5.785 4.450 -30.431 1.00 33.94 180 ARG A O 1
#

Radius of gyration: 20.52 Å; chains: 1; bounding box: 54×34×57 Å

Sequence (180 aa):
MYSCCGNDVISARKMFDGFEKNGSVWNAMLAAYAKVGDVCNARKLFDFMPQMDKNVISWTTLISGYTQNHNPNEAIKLFRRMQLENVKPDEIAILAVLSACADLGALHLGEWIHNYIEKHKLSKIVPIYNSLIDILAIAEIIHSCPIPMLHSVDGVNLGRQERLCGMQVWKRFRVSVLLR

InterPro domains:
  IPR002885 Pentatricopeptide repeat [PF01535] (25-51)
  IPR002885 Pentatricopeptide repeat [PF13041] (54-102)
  IPR002885 Pentatricopeptide repeat [PS51375] (22-52)
  IPR002885 Pentatricopeptide repeat [PS51375] (55-89)
  IPR002885 Pentatricopeptide repeat [TIGR00756] (57-91)
  IPR011990 Tetratricopeptide-like helical domain superfamily [G3DSA:1.25.40.10] (2-145)
  IPR046960 Pentatricopeptide repeat-containing protein At4g14850-like, plant [PTHR47926] (1-135)

Secondary structure (DSSP, 8-state):
---SSHHHHHHHHHHHHHSPP-HHHHHHHHHHHHHTT-HHHHHHHHHHS-TTT--HHHHHHHHHHHHHTT-HHHHHHHHHHHHHTTPPP-HHHHHHHHHHHHHHT-HHHHHHHHHHHHHTTGGG-HHHHHHHHHHHHHHTTSSS-----------S-TTTHHHHHHHHHHHHHHHHHTT-

Organism: Trifolium subterraneum (NCBI:txid3900)

Foldseek 3Di:
DLDDQPVVLVVLVVVLVVDDDALVSLLVNLLSCLVSLVLVVSVVSLVVDDPVSDALSSLLSSLLSCLVSLNLVVSVVSVVVCVVVVHDHDPSSLLSNLSSCQSVLPLVVLVVSVVVCVVVVVCVPVSNVVSSCVSVVSVVPDDDDDDDDDDDDDDDDPPPPVVVVVVVVVVVVVVVVVPD

pLDDT: mean 70.49, std 23.12, range [26.86, 95.56]